Protein AF-A0A5E4J0G8-F1 (afdb_monomer_lite)

pLDDT: mean 78.51, std 17.39, range [36.78, 95.25]

Secondary structure (DSSP, 8-state):
--HHHHHHHHHHHHHHHHHHHHHHHTTHHHH---S-SSTT--TTS-HHHHHHHHHHHHHHHHHHT-SS--HHHHHHHHHHHHHHHHHTT----GGG--

Foldseek 3Di:
DDPVVVVVVVVVVLVVVLVVVCVVCPCVVQVPDDDDPPVPPDPPDDPSLVVLVVVLVVLVVVVVVDPDDDPVSVSSNVSSVVVVCVVVVVPDDVVVPD

Radius of gyration: 15.58 Å; chains: 1; bounding box: 36×47×30 Å

Sequence (98 aa):
MDVSSSINKVVDNIKQFLLEKNQRYGNSALDSCQIFDKILNSNKEDITTKKILIRITDKLKRIENSDELKKNDITDIIRYLILICVKKEWNDFKDLLD

Structure (mmCIF, N/CA/C/O backbone):
data_AF-A0A5E4J0G8-F1
#
_entry.id   AF-A0A5E4J0G8-F1
#
loop_
_atom_site.group_PDB
_atom_site.id
_atom_site.type_symbol
_atom_site.label_atom_id
_atom_site.label_alt_id
_atom_site.label_comp_id
_atom_site.label_asym_id
_atom_site.label_entity_id
_atom_site.label_seq_id
_atom_site.pdbx_PDB_ins_code
_atom_site.Cartn_x
_atom_site.Cartn_y
_atom_site.Cartn_z
_atom_site.occupancy
_atom_site.B_iso_or_equiv
_atom_site.auth_seq_id
_atom_site.auth_comp_id
_atom_site.auth_asym_id
_atom_site.auth_atom_id
_atom_site.pdbx_PDB_model_num
ATOM 1 N N . MET A 1 1 ? -7.039 -24.899 1.989 1.00 64.25 1 MET A N 1
ATOM 2 C CA . MET A 1 1 ? -7.244 -23.682 2.806 1.00 64.25 1 MET A CA 1
ATOM 3 C C . MET A 1 1 ? -8.186 -22.798 2.018 1.00 64.25 1 MET A C 1
ATOM 5 O O . MET A 1 1 ? -8.006 -22.720 0.811 1.00 64.25 1 MET A O 1
ATOM 9 N N . ASP A 1 2 ? -9.208 -22.230 2.653 1.00 90.62 2 ASP A N 1
ATOM 10 C CA . ASP A 1 2 ? -10.168 -21.372 1.953 1.00 90.62 2 ASP A CA 1
ATOM 11 C C . ASP A 1 2 ? -9.506 -20.063 1.470 1.00 90.62 2 ASP A C 1
ATOM 13 O O . ASP A 1 2 ? -8.580 -19.547 2.110 1.00 90.62 2 ASP A O 1
ATOM 17 N N . VAL A 1 3 ? -9.969 -19.534 0.335 1.00 92.25 3 VAL A N 1
ATOM 18 C CA . VAL A 1 3 ? -9.440 -18.299 -0.259 1.00 92.25 3 VAL A CA 1
ATOM 19 C C . VAL A 1 3 ? -9.799 -17.101 0.617 1.00 92.25 3 VAL A C 1
ATOM 21 O O . VAL A 1 3 ? -8.917 -16.307 0.931 1.00 92.25 3 VAL A O 1
ATOM 24 N N . SER A 1 4 ? -11.035 -17.014 1.112 1.00 91.81 4 SER A N 1
ATOM 25 C CA . SER A 1 4 ? -11.483 -15.957 2.036 1.00 91.81 4 SER A CA 1
ATOM 26 C C . SER A 1 4 ? -10.681 -15.973 3.343 1.00 91.81 4 SER A C 1
ATOM 28 O O . SER A 1 4 ? -10.182 -14.938 3.783 1.00 91.81 4 SER A O 1
ATOM 30 N N . SER A 1 5 ? -10.447 -17.157 3.922 1.00 92.75 5 SER A N 1
ATOM 31 C CA . SER A 1 5 ? -9.540 -17.334 5.070 1.00 92.75 5 SER A CA 1
ATOM 32 C C . SER A 1 5 ? -8.113 -16.833 4.786 1.00 92.75 5 SER A C 1
ATOM 34 O O . SER A 1 5 ? -7.485 -16.209 5.647 1.00 92.75 5 SER A O 1
ATOM 36 N N . SER A 1 6 ? -7.613 -17.054 3.568 1.00 94.38 6 SER A N 1
ATOM 37 C CA . SER A 1 6 ? -6.287 -16.596 3.136 1.00 94.38 6 SER A CA 1
ATOM 38 C C . SER A 1 6 ? -6.236 -15.074 2.944 1.00 94.38 6 SER A C 1
ATOM 40 O O . SER A 1 6 ? -5.268 -14.443 3.370 1.00 94.38 6 SER A O 1
ATOM 42 N N . ILE A 1 7 ? -7.288 -14.479 2.370 1.00 93.50 7 ILE A N 1
ATOM 43 C CA . ILE A 1 7 ? -7.448 -13.027 2.203 1.00 93.50 7 ILE A CA 1
ATOM 44 C C . ILE A 1 7 ? -7.478 -12.340 3.569 1.00 93.50 7 ILE A C 1
ATOM 46 O O . ILE A 1 7 ? -6.651 -11.460 3.805 1.00 93.50 7 ILE A O 1
ATOM 50 N N . ASN A 1 8 ? -8.342 -12.785 4.489 1.00 94.56 8 ASN A N 1
ATOM 51 C CA . ASN A 1 8 ? -8.440 -12.230 5.844 1.00 94.56 8 ASN A CA 1
ATOM 52 C C . ASN A 1 8 ? -7.071 -12.234 6.534 1.00 94.56 8 ASN A C 1
ATOM 54 O O . ASN A 1 8 ? -6.591 -11.194 6.982 1.00 94.56 8 ASN A O 1
ATOM 58 N N . LYS A 1 9 ? -6.368 -13.375 6.495 1.00 95.25 9 LYS A N 1
ATOM 59 C CA . LYS A 1 9 ? -5.012 -13.493 7.042 1.00 95.25 9 LYS A CA 1
ATOM 60 C C . LYS A 1 9 ? -4.036 -12.490 6.416 1.00 95.25 9 LYS A C 1
ATOM 62 O O . LY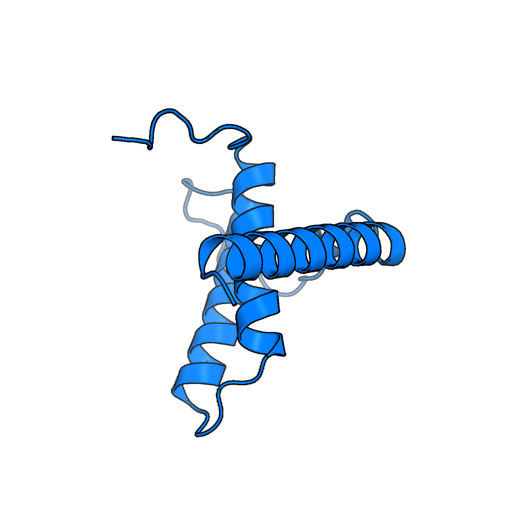S A 1 9 ? -3.220 -11.923 7.139 1.00 95.25 9 LYS A O 1
ATOM 67 N N . VAL A 1 10 ? -4.064 -12.271 5.102 1.00 93.94 10 VAL A N 1
ATOM 68 C CA . VAL A 1 10 ? -3.177 -11.293 4.445 1.00 93.94 10 VAL A CA 1
ATOM 69 C C . VAL A 1 10 ? -3.537 -9.859 4.847 1.00 93.94 10 VAL A C 1
ATOM 71 O O . VAL A 1 10 ? -2.637 -9.096 5.197 1.00 93.94 10 VAL A O 1
ATOM 74 N N . VAL A 1 11 ? -4.825 -9.509 4.860 1.00 93.81 11 VAL A N 1
ATOM 75 C CA . VAL A 1 11 ? -5.317 -8.172 5.231 1.00 93.81 11 VAL A CA 1
ATOM 76 C C . VAL A 1 11 ? -4.985 -7.839 6.689 1.00 93.81 11 VAL A C 1
ATOM 78 O O . VAL A 1 11 ? -4.450 -6.762 6.948 1.00 93.81 11 VAL A O 1
ATOM 81 N N . ASP A 1 12 ? -5.188 -8.767 7.626 1.00 95.19 12 ASP A N 1
ATOM 82 C CA . ASP A 1 12 ? -4.846 -8.572 9.043 1.00 95.19 12 ASP A CA 1
ATOM 83 C C . ASP A 1 12 ? -3.337 -8.377 9.258 1.00 95.19 12 ASP A C 1
ATOM 85 O O . ASP A 1 12 ? -2.917 -7.480 9.994 1.00 95.19 12 ASP A O 1
ATOM 89 N N . ASN A 1 13 ? -2.498 -9.155 8.562 1.00 94.38 13 ASN A N 1
ATOM 90 C CA . ASN A 1 13 ? -1.043 -8.975 8.608 1.00 94.38 13 ASN A CA 1
ATOM 91 C C . ASN A 1 13 ? -0.610 -7.618 8.024 1.00 94.38 13 ASN A C 1
ATOM 93 O O . ASN A 1 13 ? 0.304 -6.985 8.553 1.00 94.38 13 ASN A O 1
ATOM 97 N N . ILE A 1 14 ? -1.263 -7.148 6.955 1.00 91.44 14 ILE A N 1
ATOM 98 C CA . ILE A 1 14 ? -1.013 -5.817 6.382 1.00 91.44 14 ILE A CA 1
ATOM 99 C C . ILE A 1 14 ? -1.451 -4.727 7.366 1.00 91.44 14 ILE A C 1
ATOM 101 O O . ILE A 1 14 ? -0.675 -3.811 7.626 1.00 91.44 14 ILE A O 1
ATOM 105 N N . LYS A 1 15 ? -2.632 -4.847 7.980 1.00 92.19 15 LYS A N 1
ATOM 106 C CA . LYS A 1 15 ? -3.119 -3.933 9.024 1.00 92.19 15 LYS A CA 1
ATOM 107 C C . LYS A 1 15 ? -2.120 -3.817 10.178 1.00 92.19 15 LYS A C 1
ATOM 109 O O . LYS A 1 15 ? -1.736 -2.701 10.524 1.00 92.19 15 LYS A O 1
ATOM 114 N N . GLN A 1 16 ? -1.646 -4.937 10.731 1.00 92.44 16 GLN A N 1
ATOM 115 C CA . GLN A 1 16 ? -0.635 -4.918 11.794 1.00 92.44 16 GLN A CA 1
ATOM 116 C C . GLN A 1 16 ? 0.669 -4.257 11.323 1.00 92.44 16 GLN A C 1
ATOM 118 O O . GLN A 1 16 ? 1.174 -3.356 11.991 1.00 92.44 16 GLN A O 1
ATOM 123 N N . PHE A 1 17 ? 1.189 -4.648 10.155 1.00 88.62 17 PHE A N 1
ATOM 124 C CA . PHE A 1 17 ? 2.400 -4.059 9.577 1.00 88.62 17 PHE A CA 1
ATOM 125 C C . PHE A 1 17 ? 2.291 -2.536 9.418 1.00 88.62 17 PHE A C 1
ATOM 127 O O . PHE A 1 17 ? 3.232 -1.814 9.747 1.00 88.62 17 PHE A O 1
ATOM 134 N N . LEU A 1 18 ? 1.148 -2.032 8.948 1.00 85.62 18 LEU A N 1
ATOM 135 C CA . LEU A 1 18 ? 0.905 -0.599 8.781 1.00 85.62 18 LEU A CA 1
ATOM 136 C C . LEU A 1 18 ? 0.855 0.139 10.119 1.00 85.62 18 LEU A C 1
ATOM 138 O O . LEU A 1 18 ? 1.478 1.193 10.241 1.00 85.62 18 LEU A O 1
ATOM 142 N N . LEU A 1 19 ? 0.182 -0.425 11.125 1.00 87.00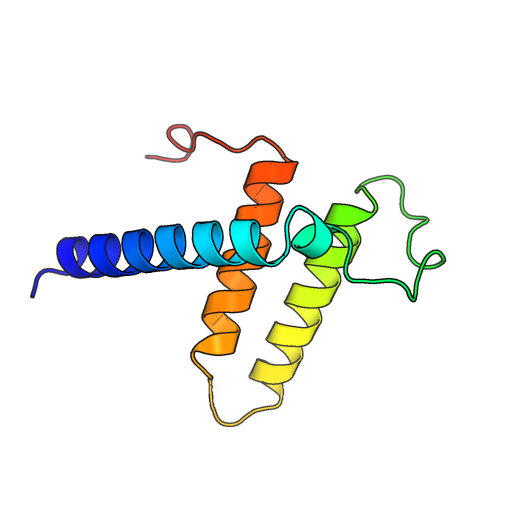 19 LEU A N 1
ATOM 143 C CA . LEU A 1 19 ? 0.128 0.143 12.473 1.00 87.00 19 LEU A CA 1
ATOM 144 C C . LEU A 1 19 ? 1.519 0.189 13.120 1.00 87.00 19 LEU A C 1
ATOM 146 O O . LEU A 1 19 ? 1.921 1.240 13.612 1.00 87.00 19 LEU A O 1
ATOM 150 N N . GLU A 1 20 ? 2.301 -0.892 13.037 1.00 86.31 20 GLU A N 1
ATOM 151 C CA . GLU A 1 20 ? 3.686 -0.915 13.527 1.00 86.31 20 GLU A CA 1
ATOM 152 C C . GLU A 1 20 ? 4.584 0.087 12.790 1.00 86.31 20 GLU A C 1
ATOM 154 O O . GLU A 1 20 ? 5.421 0.749 13.405 1.00 86.31 20 GLU A O 1
ATOM 159 N N . LYS A 1 21 ? 4.434 0.225 11.467 1.00 77.75 21 LYS A N 1
ATOM 160 C CA . LYS A 1 21 ? 5.182 1.218 10.683 1.00 77.75 21 LYS A CA 1
ATOM 161 C C . LYS A 1 21 ? 4.798 2.643 11.085 1.00 77.75 21 LYS A C 1
ATOM 163 O O . LYS A 1 21 ? 5.694 3.463 11.274 1.00 77.75 21 LYS A O 1
ATOM 168 N N . ASN A 1 22 ? 3.511 2.922 11.276 1.00 78.44 22 ASN A N 1
ATOM 169 C CA . ASN A 1 22 ? 3.037 4.223 11.741 1.00 78.44 22 ASN A CA 1
ATOM 170 C C . ASN A 1 22 ? 3.512 4.528 13.172 1.00 78.44 22 ASN A C 1
ATOM 172 O O . ASN A 1 22 ? 3.926 5.643 13.453 1.00 78.44 22 ASN A O 1
ATOM 176 N N . GLN A 1 23 ? 3.550 3.535 14.064 1.00 79.81 23 GLN A N 1
ATOM 177 C CA . GLN A 1 23 ? 4.090 3.698 15.417 1.00 79.81 23 GLN A CA 1
ATOM 178 C C . GLN A 1 23 ? 5.602 3.987 15.412 1.00 79.81 23 GLN A C 1
ATOM 180 O O . GLN A 1 23 ? 6.067 4.835 16.169 1.00 79.81 23 GLN A O 1
ATOM 185 N N . ARG A 1 24 ? 6.379 3.302 14.560 1.00 72.69 24 ARG A N 1
ATOM 186 C CA . ARG A 1 24 ? 7.849 3.442 14.500 1.00 72.69 24 ARG A CA 1
ATOM 187 C C . ARG A 1 24 ? 8.328 4.736 13.840 1.00 72.69 24 ARG A C 1
ATOM 189 O O . ARG A 1 24 ? 9.400 5.215 14.193 1.00 72.69 24 ARG A O 1
ATOM 196 N N . TYR A 1 25 ? 7.585 5.266 12.867 1.00 65.50 25 TYR A N 1
ATOM 197 C CA . TYR A 1 25 ? 7.988 6.456 12.101 1.00 65.50 25 TYR A CA 1
ATOM 198 C C . TYR A 1 25 ? 7.082 7.676 12.330 1.00 65.50 25 TYR A C 1
ATOM 200 O O . TYR A 1 25 ? 7.406 8.766 11.858 1.00 65.50 25 TYR A O 1
ATOM 208 N N . GLY A 1 26 ? 5.964 7.527 13.043 1.00 63.34 26 GLY A N 1
ATOM 209 C CA . GLY A 1 26 ? 4.936 8.560 13.168 1.00 63.34 26 GLY A CA 1
ATOM 210 C C . GLY A 1 26 ? 4.380 8.989 11.806 1.00 63.34 26 GLY A C 1
ATOM 211 O O . GLY A 1 26 ? 4.486 8.274 10.804 1.00 63.34 26 GLY A O 1
ATOM 212 N N . ASN A 1 27 ? 3.895 10.231 11.744 1.00 59.62 27 ASN A N 1
ATOM 213 C CA . ASN A 1 27 ? 3.476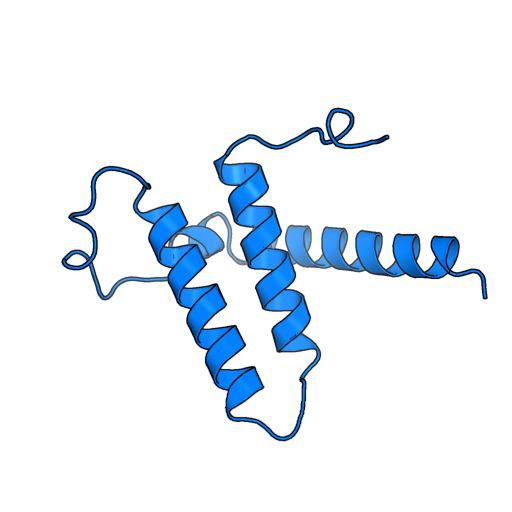 10.861 10.489 1.00 59.62 27 ASN A CA 1
ATOM 214 C C . ASN A 1 27 ? 4.621 11.028 9.466 1.00 59.62 27 ASN A C 1
ATOM 216 O O . ASN A 1 27 ? 4.339 11.281 8.299 1.00 59.62 27 ASN A O 1
ATOM 220 N N . SER A 1 28 ? 5.889 10.768 9.820 1.00 50.47 28 SER A N 1
ATOM 221 C CA . SER A 1 28 ? 7.029 10.848 8.887 1.00 50.47 28 SER A CA 1
ATOM 222 C C . SER A 1 28 ? 6.917 9.897 7.681 1.00 50.47 28 SER A C 1
ATOM 224 O O . SER A 1 28 ? 7.610 10.068 6.673 1.00 50.47 28 SER A O 1
ATOM 226 N N . ALA A 1 29 ? 6.027 8.899 7.737 1.00 51.12 29 ALA A N 1
ATOM 227 C CA . ALA A 1 29 ? 5.648 8.092 6.575 1.00 51.12 29 ALA A CA 1
ATOM 228 C C . ALA A 1 29 ? 4.951 8.911 5.462 1.00 51.12 29 ALA A C 1
ATOM 230 O O . ALA A 1 29 ? 5.031 8.526 4.294 1.00 51.12 29 ALA A O 1
ATOM 231 N N . LEU A 1 30 ? 4.312 10.032 5.817 1.00 51.59 30 LE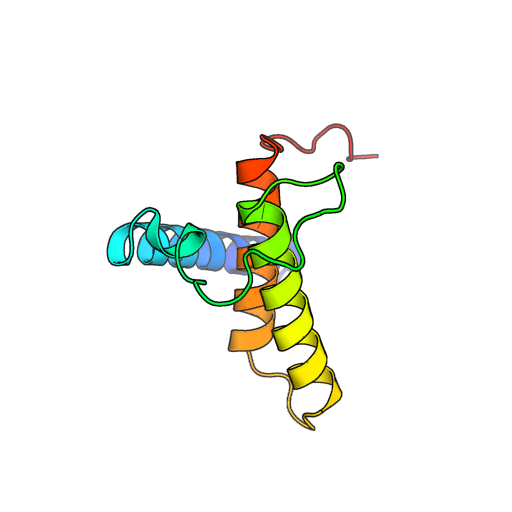U A N 1
ATOM 232 C CA . LEU A 1 30 ? 3.739 11.044 4.922 1.00 51.59 30 LEU A CA 1
ATOM 233 C C . LEU A 1 30 ? 4.759 12.147 4.574 1.00 51.59 30 LEU A C 1
ATOM 235 O O . LEU A 1 30 ? 4.743 12.658 3.453 1.00 51.59 30 LEU A O 1
ATOM 239 N N . ASP A 1 31 ? 5.674 12.482 5.493 1.00 46.91 31 ASP A N 1
ATOM 240 C CA . ASP A 1 31 ? 6.620 13.601 5.321 1.00 46.91 31 ASP A CA 1
ATOM 241 C C . ASP A 1 31 ? 7.919 13.243 4.573 1.00 46.91 31 ASP A C 1
ATOM 243 O O . ASP A 1 31 ? 8.622 14.128 4.076 1.00 46.91 31 ASP A O 1
ATOM 247 N N . SER A 1 32 ? 8.251 11.954 4.439 1.00 43.00 32 SER A N 1
ATOM 248 C CA . SER A 1 32 ? 9.511 11.475 3.841 1.00 43.00 32 SER A CA 1
ATOM 249 C C . SER A 1 32 ? 9.576 11.576 2.306 1.00 43.00 32 SER A C 1
ATOM 251 O O . SER A 1 32 ? 9.760 10.592 1.590 1.00 43.00 32 SER A O 1
ATOM 253 N N . CYS A 1 33 ? 9.508 12.800 1.781 1.00 40.78 33 CYS A N 1
ATOM 254 C CA . CYS A 1 33 ? 10.156 13.176 0.521 1.00 40.78 33 CYS A CA 1
ATOM 255 C C . CYS A 1 33 ? 10.322 14.703 0.439 1.00 40.78 33 CYS A C 1
ATOM 257 O O . CYS A 1 33 ? 9.422 15.419 -0.003 1.00 40.78 33 CYS A O 1
ATOM 259 N N . GLN A 1 34 ? 11.487 15.204 0.846 1.00 42.72 34 GLN A N 1
ATOM 260 C CA . GLN A 1 34 ? 12.045 16.433 0.275 1.00 42.72 34 GLN A CA 1
ATOM 261 C C . GLN A 1 34 ? 12.697 16.055 -1.064 1.00 42.72 34 GLN A C 1
ATOM 263 O O . GLN A 1 34 ? 13.325 15.001 -1.113 1.00 42.72 34 GLN A O 1
ATOM 268 N N . ILE A 1 35 ? 12.496 16.862 -2.119 1.00 37.16 35 ILE A N 1
ATOM 269 C CA . ILE A 1 35 ? 13.374 17.060 -3.306 1.00 37.16 35 ILE A CA 1
ATOM 270 C C . ILE A 1 35 ? 12.637 17.834 -4.427 1.00 37.16 35 ILE A C 1
ATOM 272 O O . ILE A 1 35 ? 13.287 18.579 -5.155 1.00 37.16 35 ILE A O 1
ATOM 276 N N . PHE A 1 36 ? 11.301 17.752 -4.554 1.00 36.78 36 PHE A N 1
ATOM 277 C CA . PHE A 1 36 ? 10.569 18.430 -5.645 1.00 36.78 36 PHE A CA 1
ATOM 278 C C . PHE A 1 36 ? 9.351 19.256 -5.210 1.00 36.78 36 PHE A C 1
ATOM 280 O O . PHE A 1 36 ? 8.216 18.826 -5.394 1.00 36.78 36 PHE A O 1
ATOM 287 N N . ASP A 1 37 ? 9.584 20.503 -4.791 1.00 42.44 37 ASP A N 1
ATOM 288 C CA . ASP A 1 37 ? 8.514 21.511 -4.662 1.00 42.44 37 ASP A CA 1
ATOM 289 C C . ASP A 1 37 ? 8.091 22.132 -6.015 1.00 42.44 37 ASP A C 1
ATOM 291 O O . ASP A 1 37 ? 7.075 22.815 -6.106 1.00 42.44 37 ASP A O 1
ATOM 295 N N . LYS A 1 38 ? 8.830 21.874 -7.109 1.00 38.66 38 LYS A N 1
ATOM 296 C CA . LYS A 1 38 ? 8.581 22.487 -8.435 1.00 38.66 38 LYS A CA 1
ATOM 297 C C . LYS A 1 38 ? 7.673 21.697 -9.388 1.00 38.66 38 LYS A C 1
ATOM 299 O O . LYS A 1 38 ? 7.151 22.287 -10.328 1.00 38.66 38 LYS A O 1
ATOM 304 N N . ILE A 1 39 ? 7.439 20.403 -9.156 1.00 39.97 39 ILE A N 1
ATOM 305 C CA . ILE A 1 39 ? 6.535 19.572 -9.991 1.00 39.97 39 ILE A CA 1
ATOM 306 C C . ILE A 1 39 ? 5.054 19.765 -9.572 1.00 39.97 39 ILE A C 1
ATOM 308 O O . ILE A 1 39 ? 4.122 19.265 -10.196 1.00 39.97 39 ILE A O 1
ATOM 312 N N . LEU A 1 40 ? 4.806 20.549 -8.520 1.00 41.97 40 LEU A N 1
ATOM 313 C CA . LEU A 1 40 ? 3.509 20.668 -7.857 1.00 41.97 40 LEU A CA 1
ATOM 314 C C . LEU A 1 40 ? 2.437 21.510 -8.535 1.00 41.97 40 LEU A C 1
ATOM 316 O O . LEU A 1 40 ? 1.284 21.414 -8.115 1.00 41.97 40 LEU A O 1
ATOM 320 N N . ASN A 1 41 ? 2.769 22.295 -9.554 1.00 40.78 41 ASN A N 1
ATOM 321 C CA . ASN A 1 41 ? 1.929 23.402 -10.031 1.00 40.78 41 ASN A CA 1
ATOM 322 C C . ASN A 1 41 ? 0.715 22.984 -10.895 1.00 40.78 41 ASN A C 1
ATOM 324 O O . ASN A 1 41 ? 0.247 23.749 -11.731 1.00 40.78 41 ASN A O 1
ATOM 328 N N . SER A 1 42 ? 0.185 21.773 -10.690 1.00 47.75 42 SER A N 1
ATOM 329 C CA . SER A 1 42 ? -1.114 21.329 -11.212 1.00 47.75 42 SER A CA 1
ATOM 330 C C . SER A 1 42 ? -2.150 21.306 -10.082 1.00 47.75 42 SER A C 1
ATOM 332 O O . SER A 1 42 ? -2.054 20.499 -9.151 1.00 47.75 42 SER A O 1
ATOM 334 N N . ASN A 1 43 ? -3.137 22.201 -10.153 1.00 51.00 43 ASN A N 1
ATOM 335 C CA . ASN A 1 43 ? -4.032 22.592 -9.050 1.00 51.00 43 ASN A CA 1
ATOM 336 C C . ASN A 1 43 ? -5.162 21.588 -8.717 1.00 51.00 43 ASN A C 1
ATOM 338 O O . ASN A 1 43 ? -6.252 22.005 -8.340 1.00 51.00 43 ASN A O 1
ATOM 342 N N . LYS A 1 44 ? -4.943 20.276 -8.884 1.00 61.62 44 LYS A N 1
ATOM 343 C CA . LYS A 1 44 ? -5.972 19.239 -8.641 1.00 61.62 44 LYS A CA 1
ATOM 344 C C . LYS A 1 44 ? -5.699 18.298 -7.466 1.00 61.62 44 LYS A C 1
ATOM 346 O O . LYS A 1 44 ? -6.632 17.675 -6.983 1.00 61.62 44 LYS A O 1
ATOM 351 N N . GLU A 1 45 ? -4.453 18.189 -7.010 1.00 63.53 45 GLU A N 1
ATOM 352 C CA . GLU A 1 45 ? -4.059 17.250 -5.949 1.00 63.53 45 GLU A CA 1
ATOM 353 C C . GLU A 1 45 ? -3.060 17.878 -4.975 1.00 63.53 45 GLU A C 1
ATOM 355 O O . GLU A 1 45 ? -2.224 18.696 -5.375 1.00 63.53 45 GLU A O 1
ATOM 360 N N . ASP A 1 46 ? -3.128 17.493 -3.701 1.00 72.81 46 ASP A N 1
ATOM 361 C CA . ASP A 1 46 ? -2.272 18.054 -2.656 1.00 72.81 46 ASP A CA 1
ATOM 362 C C . ASP A 1 46 ? -0.830 17.504 -2.690 1.00 72.81 46 ASP A C 1
ATOM 364 O O . ASP A 1 46 ? -0.516 16.500 -3.337 1.00 72.81 46 ASP A O 1
ATOM 368 N N . ILE A 1 47 ? 0.066 18.192 -1.977 1.00 71.19 47 ILE A N 1
ATOM 369 C CA . ILE A 1 47 ? 1.497 17.871 -1.866 1.00 71.19 47 ILE A CA 1
ATOM 370 C C . ILE A 1 47 ? 1.771 16.447 -1.386 1.00 71.19 47 ILE A C 1
ATOM 372 O O . ILE A 1 47 ? 2.657 15.782 -1.927 1.00 71.19 47 ILE A O 1
ATOM 376 N N . THR A 1 48 ? 1.016 15.958 -0.407 1.00 68.81 48 THR A N 1
ATOM 377 C CA . THR A 1 48 ? 1.204 14.623 0.158 1.00 68.81 48 THR A CA 1
ATOM 378 C C . THR A 1 48 ? 0.724 13.567 -0.833 1.00 68.81 48 THR A C 1
ATOM 380 O O . THR A 1 48 ? 1.468 12.630 -1.123 1.00 68.81 48 THR A O 1
ATOM 383 N N . THR A 1 49 ? -0.451 13.757 -1.444 1.00 74.88 49 THR A N 1
ATOM 384 C CA . THR A 1 49 ? -0.977 12.836 -2.468 1.00 74.88 49 THR A CA 1
ATOM 385 C C . THR A 1 49 ? -0.033 12.726 -3.674 1.00 74.88 49 THR A C 1
ATOM 387 O O . THR A 1 49 ? 0.313 11.617 -4.086 1.00 74.88 49 THR A O 1
ATOM 390 N N . LYS A 1 50 ? 0.504 13.847 -4.179 1.00 77.06 50 LYS A N 1
ATOM 391 C CA . LYS A 1 50 ? 1.520 13.848 -5.255 1.00 77.06 50 LYS A CA 1
ATOM 392 C C . LYS A 1 50 ? 2.782 13.061 -4.884 1.00 77.06 50 LYS A C 1
ATOM 394 O O . LYS A 1 50 ? 3.253 12.260 -5.689 1.00 77.06 50 LYS A O 1
ATOM 399 N N . LYS A 1 51 ? 3.315 13.241 -3.667 1.00 75.50 51 LYS A N 1
ATOM 400 C CA . LYS A 1 51 ? 4.481 12.476 -3.181 1.00 75.50 51 LYS A CA 1
ATOM 401 C C . LYS A 1 51 ? 4.198 10.974 -3.131 1.00 75.50 51 LYS A C 1
ATOM 403 O O . LYS A 1 51 ? 5.058 10.187 -3.521 1.00 75.50 51 LYS A O 1
ATOM 408 N N . ILE A 1 52 ? 3.002 10.572 -2.698 1.00 79.31 52 ILE A N 1
ATOM 409 C CA . ILE A 1 52 ? 2.605 9.160 -2.648 1.00 79.31 52 ILE A CA 1
ATOM 410 C C . ILE A 1 52 ? 2.541 8.552 -4.061 1.00 79.31 52 ILE A C 1
ATOM 412 O O . ILE A 1 52 ? 3.117 7.487 -4.289 1.00 79.31 52 ILE A O 1
ATOM 416 N N . LEU A 1 53 ? 1.930 9.244 -5.030 1.00 80.19 53 LEU A N 1
ATOM 417 C CA . LEU A 1 53 ? 1.840 8.777 -6.423 1.00 80.19 53 LEU A CA 1
ATOM 418 C C . LEU A 1 53 ? 3.218 8.611 -7.092 1.00 80.19 53 LEU A C 1
ATOM 420 O O . LEU A 1 53 ? 3.428 7.649 -7.836 1.00 80.19 53 LEU A O 1
ATOM 424 N N . ILE A 1 54 ? 4.182 9.489 -6.787 1.00 82.31 54 ILE A N 1
ATOM 425 C CA . ILE A 1 54 ? 5.575 9.342 -7.249 1.00 82.31 54 ILE A CA 1
ATOM 426 C C . ILE A 1 54 ? 6.182 8.048 -6.694 1.00 82.31 54 ILE A C 1
ATOM 428 O O . ILE A 1 54 ? 6.704 7.242 -7.458 1.00 82.31 54 ILE A O 1
ATOM 432 N N . ARG A 1 55 ? 6.036 7.782 -5.388 1.00 83.69 55 ARG A N 1
ATOM 433 C CA . ARG A 1 55 ? 6.571 6.558 -4.767 1.00 83.69 55 ARG A CA 1
ATOM 434 C C . ARG A 1 55 ? 5.922 5.277 -5.302 1.00 83.69 55 ARG A C 1
ATOM 436 O O . ARG A 1 55 ? 6.615 4.269 -5.420 1.00 83.69 55 ARG A O 1
ATOM 443 N N . ILE A 1 56 ? 4.630 5.305 -5.643 1.00 83.81 56 ILE A N 1
ATOM 444 C CA . ILE A 1 56 ? 3.964 4.199 -6.356 1.00 83.81 56 ILE A CA 1
ATOM 445 C C . ILE A 1 56 ? 4.608 4.011 -7.736 1.00 83.81 56 ILE A C 1
ATOM 447 O O . ILE A 1 56 ? 4.995 2.897 -8.080 1.00 83.81 56 ILE A O 1
ATOM 451 N N . THR A 1 57 ? 4.793 5.096 -8.493 1.00 82.56 57 THR A N 1
ATOM 452 C CA . THR A 1 57 ? 5.434 5.066 -9.819 1.00 82.56 57 THR A CA 1
ATOM 453 C C . THR A 1 57 ? 6.855 4.493 -9.759 1.00 82.56 57 THR A C 1
ATOM 455 O O . THR A 1 57 ? 7.205 3.655 -10.585 1.00 82.56 57 THR A O 1
ATOM 458 N N . ASP A 1 58 ? 7.661 4.872 -8.763 1.00 86.56 58 ASP A N 1
ATOM 459 C CA . ASP A 1 58 ? 9.021 4.345 -8.580 1.00 86.56 58 ASP A CA 1
ATOM 460 C C . ASP A 1 58 ? 9.028 2.834 -8.288 1.00 86.56 58 ASP A C 1
ATOM 462 O O . ASP A 1 58 ? 9.922 2.109 -8.732 1.00 86.56 58 ASP A O 1
ATOM 466 N N . LYS A 1 59 ? 8.025 2.338 -7.549 1.00 86.69 59 LYS A N 1
ATOM 467 C CA . LYS A 1 59 ? 7.851 0.901 -7.279 1.00 86.69 59 LYS A CA 1
ATOM 468 C C . LYS A 1 59 ? 7.431 0.154 -8.540 1.00 86.69 59 LYS A C 1
ATOM 470 O O . LYS A 1 59 ? 8.060 -0.844 -8.872 1.00 86.69 59 LYS A O 1
ATOM 475 N N . LEU A 1 60 ? 6.447 0.672 -9.277 1.00 88.00 60 LEU A N 1
ATOM 476 C CA . LEU A 1 60 ? 5.999 0.100 -10.550 1.00 88.00 60 LEU A CA 1
ATOM 477 C C . LEU A 1 60 ? 7.136 0.033 -11.577 1.00 88.00 60 LEU A C 1
ATOM 479 O O . LEU A 1 60 ? 7.373 -1.034 -12.132 1.00 88.00 60 LEU A O 1
ATOM 483 N N . LYS A 1 61 ? 7.917 1.108 -11.740 1.00 87.06 61 LYS A N 1
ATOM 484 C CA . LYS A 1 61 ? 9.116 1.111 -12.596 1.00 87.06 61 LYS A CA 1
ATOM 485 C C . LYS A 1 61 ? 10.157 0.083 -12.158 1.00 87.06 61 LYS A C 1
ATOM 487 O O . LYS A 1 61 ? 10.787 -0.533 -13.011 1.00 87.06 61 LYS A O 1
ATOM 492 N N . ARG A 1 62 ? 10.362 -0.141 -10.851 1.00 89.00 62 ARG A N 1
ATOM 493 C CA . ARG A 1 62 ? 11.285 -1.204 -10.415 1.00 89.00 62 ARG A CA 1
ATOM 494 C C . ARG A 1 62 ? 10.739 -2.598 -10.718 1.00 89.00 62 ARG A C 1
ATOM 496 O O . ARG A 1 62 ? 11.539 -3.455 -11.058 1.00 89.00 62 ARG A O 1
ATOM 503 N N . ILE A 1 63 ? 9.430 -2.827 -10.614 1.00 90.94 63 ILE A N 1
ATOM 504 C CA . ILE A 1 63 ? 8.812 -4.101 -11.019 1.00 90.94 63 ILE A CA 1
ATOM 505 C C . ILE A 1 63 ? 8.973 -4.309 -12.533 1.00 90.94 63 ILE A C 1
ATOM 507 O O . ILE A 1 63 ? 9.403 -5.372 -12.952 1.00 90.94 63 ILE A O 1
ATOM 511 N N . GLU A 1 64 ? 8.691 -3.284 -13.340 1.00 91.75 64 GLU A N 1
ATOM 512 C CA . GLU A 1 64 ? 8.840 -3.295 -14.805 1.00 91.75 64 GLU A CA 1
ATOM 513 C C . GLU A 1 64 ? 10.277 -3.613 -15.259 1.00 91.75 64 GLU A C 1
ATOM 515 O O . GLU A 1 64 ? 10.471 -4.303 -16.254 1.00 91.75 64 GLU A O 1
ATOM 520 N N . ASN A 1 65 ? 11.282 -3.145 -14.513 1.00 91.88 65 ASN A N 1
ATOM 521 C CA . ASN A 1 65 ? 12.705 -3.330 -14.817 1.00 91.88 65 ASN A CA 1
ATOM 522 C C . ASN A 1 65 ? 13.371 -4.431 -13.953 1.00 91.88 65 ASN A C 1
ATOM 524 O O . ASN A 1 65 ? 14.576 -4.366 -13.702 1.00 91.88 65 ASN A O 1
ATOM 528 N N . SER A 1 66 ? 12.607 -5.405 -13.442 1.00 91.88 66 SER A N 1
ATOM 529 C CA . SER A 1 66 ? 13.103 -6.487 -12.574 1.00 91.88 66 SER A CA 1
ATOM 530 C C . SER A 1 66 ? 12.487 -7.829 -12.957 1.00 91.88 66 SER A C 1
ATOM 532 O O . SER A 1 66 ? 11.270 -7.982 -12.921 1.00 91.88 66 SER A O 1
ATOM 534 N N . ASP A 1 67 ? 13.326 -8.840 -13.193 1.00 92.25 67 ASP A N 1
ATOM 535 C CA . ASP A 1 67 ? 12.882 -10.222 -13.448 1.00 92.25 67 ASP A CA 1
ATOM 536 C C . ASP A 1 67 ? 12.217 -10.886 -12.219 1.00 92.25 67 ASP A C 1
ATOM 538 O O . ASP A 1 67 ? 11.636 -11.967 -12.312 1.00 92.25 67 ASP A O 1
ATOM 542 N N . GLU A 1 68 ? 12.298 -10.250 -11.043 1.00 94.00 68 GLU A N 1
ATOM 543 C CA . GLU A 1 68 ? 11.732 -10.733 -9.782 1.00 94.00 68 GLU A CA 1
ATOM 544 C C . GLU A 1 68 ? 10.743 -9.722 -9.172 1.00 94.00 68 GLU A C 1
ATOM 546 O O . GLU A 1 68 ? 11.112 -8.590 -8.830 1.00 94.00 68 GLU A O 1
ATOM 551 N N . LEU A 1 69 ? 9.501 -10.161 -8.932 1.00 93.00 69 LEU A N 1
ATOM 552 C CA . LEU A 1 69 ? 8.519 -9.429 -8.130 1.00 93.00 69 LEU A CA 1
ATOM 553 C C . LEU A 1 69 ? 8.749 -9.678 -6.632 1.00 93.00 69 LEU A C 1
ATOM 555 O O . LEU A 1 69 ? 8.375 -10.713 -6.080 1.00 93.00 69 LEU A O 1
ATOM 559 N N . LYS A 1 70 ? 9.323 -8.694 -5.940 1.00 92.50 70 LYS A N 1
ATOM 560 C CA . LYS A 1 70 ? 9.653 -8.815 -4.512 1.00 92.50 70 LYS A CA 1
ATOM 561 C C . LYS A 1 70 ? 8.431 -8.547 -3.638 1.00 92.50 70 LYS A C 1
ATOM 563 O O . LYS A 1 70 ? 7.700 -7.584 -3.853 1.00 92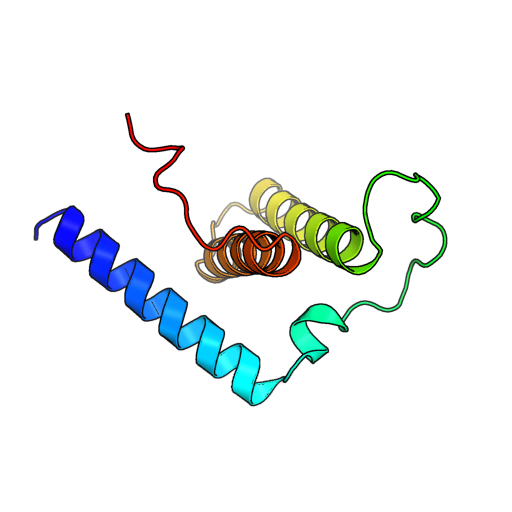.50 70 LYS A O 1
ATOM 568 N N . LYS A 1 71 ? 8.268 -9.312 -2.550 1.00 90.50 71 LYS A N 1
ATOM 569 C CA . LYS A 1 71 ? 7.191 -9.103 -1.554 1.00 90.50 71 LYS A CA 1
ATOM 570 C C . LYS A 1 71 ? 7.096 -7.644 -1.079 1.00 90.50 71 LYS A C 1
ATOM 572 O O . LYS A 1 71 ? 5.995 -7.128 -0.907 1.00 90.50 71 LYS A O 1
ATOM 577 N N . ASN A 1 72 ? 8.244 -6.979 -0.905 1.00 87.25 72 ASN A N 1
ATOM 578 C CA . ASN A 1 72 ? 8.298 -5.587 -0.463 1.00 87.25 72 ASN A CA 1
ATOM 579 C C . ASN A 1 72 ? 7.666 -4.605 -1.472 1.00 87.25 72 ASN A C 1
ATOM 581 O O . ASN A 1 72 ? 7.162 -3.564 -1.061 1.00 87.25 72 ASN A O 1
ATOM 585 N N . ASP A 1 73 ? 7.695 -4.898 -2.774 1.00 88.56 73 ASP A N 1
ATOM 586 C CA . ASP A 1 73 ? 7.076 -4.047 -3.794 1.00 88.56 73 ASP A CA 1
ATOM 587 C C . ASP A 1 73 ? 5.558 -3.999 -3.634 1.00 88.56 73 ASP A C 1
ATOM 589 O O . ASP A 1 73 ? 4.987 -2.920 -3.471 1.00 88.56 73 ASP A O 1
ATOM 593 N N . ILE A 1 74 ? 4.928 -5.172 -3.548 1.00 90.62 74 ILE A N 1
ATOM 594 C CA . ILE A 1 74 ? 3.485 -5.300 -3.323 1.00 90.62 74 ILE A CA 1
ATOM 595 C C . ILE A 1 74 ? 3.072 -4.658 -1.992 1.00 90.62 74 ILE A C 1
ATOM 597 O O . ILE A 1 74 ? 2.118 -3.882 -1.958 1.00 90.62 74 ILE A O 1
ATOM 601 N N . THR A 1 75 ? 3.806 -4.899 -0.897 1.00 88.38 75 THR A N 1
ATOM 602 C CA . THR A 1 75 ? 3.460 -4.294 0.403 1.00 88.38 75 THR A CA 1
ATOM 603 C C . THR A 1 75 ? 3.637 -2.777 0.437 1.00 88.38 75 THR A C 1
ATOM 605 O O . THR A 1 75 ? 2.876 -2.105 1.129 1.00 88.38 75 THR A O 1
ATOM 608 N N . ASP A 1 76 ? 4.609 -2.214 -0.292 1.00 85.19 76 ASP A N 1
ATOM 609 C CA . ASP A 1 76 ? 4.750 -0.756 -0.391 1.00 85.19 76 ASP A CA 1
ATOM 610 C C . ASP A 1 76 ? 3.634 -0.137 -1.236 1.00 85.19 76 ASP A C 1
ATOM 612 O O . ASP A 1 76 ? 3.075 0.877 -0.826 1.00 85.19 76 ASP A O 1
ATOM 616 N N . ILE A 1 77 ? 3.263 -0.746 -2.368 1.00 88.12 77 ILE A N 1
ATOM 617 C CA . ILE A 1 77 ? 2.148 -0.263 -3.198 1.00 88.12 77 ILE A CA 1
ATOM 618 C C . ILE A 1 77 ? 0.839 -0.292 -2.397 1.00 88.12 77 ILE A C 1
ATOM 620 O O . ILE A 1 77 ? 0.171 0.736 -2.306 1.00 88.12 77 ILE A O 1
ATOM 624 N N . ILE A 1 78 ? 0.515 -1.408 -1.732 1.00 90.62 78 ILE A N 1
ATOM 625 C CA . ILE A 1 78 ? -0.685 -1.512 -0.883 1.00 90.62 78 ILE A CA 1
ATOM 626 C C . ILE A 1 78 ? -0.662 -0.461 0.237 1.00 90.62 78 ILE A C 1
ATOM 628 O O . ILE A 1 78 ? -1.662 0.221 0.460 1.00 90.62 78 ILE A O 1
ATOM 632 N N . ARG A 1 79 ? 0.486 -0.264 0.904 1.00 85.19 79 ARG A N 1
ATOM 633 C CA . ARG A 1 79 ? 0.650 0.792 1.917 1.00 85.19 79 ARG A CA 1
ATOM 634 C C . ARG A 1 79 ? 0.336 2.174 1.354 1.00 85.19 79 ARG A C 1
ATOM 636 O O . ARG A 1 79 ? -0.382 2.935 1.993 1.00 85.19 79 ARG A O 1
ATOM 643 N N . TYR A 1 80 ? 0.881 2.512 0.192 1.00 84.94 80 TYR A N 1
ATOM 644 C CA . TYR A 1 80 ? 0.673 3.818 -0.422 1.00 84.94 80 TYR A CA 1
ATOM 645 C C . TYR A 1 80 ? -0.782 4.036 -0.865 1.00 84.94 80 TYR A C 1
ATOM 647 O O . TYR A 1 80 ? -1.311 5.123 -0.647 1.00 84.94 80 TYR A O 1
ATOM 655 N N . LEU A 1 81 ? -1.459 3.009 -1.387 1.00 88.12 81 LEU A N 1
ATOM 656 C CA . LEU A 1 81 ? -2.887 3.075 -1.723 1.00 88.12 81 LEU A CA 1
ATOM 657 C C . LEU A 1 81 ? -3.769 3.269 -0.477 1.00 88.12 81 LEU A C 1
ATOM 659 O O . LEU A 1 81 ? -4.656 4.121 -0.482 1.00 88.12 81 LEU A O 1
ATOM 663 N N . ILE A 1 82 ? -3.487 2.563 0.623 1.00 88.38 82 ILE A N 1
ATOM 664 C CA . ILE A 1 82 ? -4.213 2.742 1.893 1.00 88.38 82 ILE A CA 1
ATOM 665 C C . ILE A 1 82 ? -3.977 4.146 2.475 1.00 88.38 82 ILE A C 1
ATOM 667 O O . ILE A 1 82 ? -4.917 4.773 2.959 1.00 88.38 82 ILE A O 1
ATOM 671 N N . LEU A 1 83 ? -2.756 4.687 2.377 1.00 82.75 83 LEU A N 1
ATOM 672 C CA . LEU A 1 83 ? -2.473 6.067 2.798 1.00 82.75 83 LEU A CA 1
ATOM 673 C C . LEU A 1 83 ? -3.231 7.110 1.958 1.00 82.75 83 LEU A C 1
ATOM 675 O O . LEU A 1 83 ? -3.636 8.128 2.515 1.00 82.75 83 LEU A O 1
ATOM 679 N N . ILE A 1 84 ? -3.469 6.862 0.662 1.00 83.50 84 ILE A N 1
ATOM 680 C CA . ILE A 1 84 ? -4.356 7.706 -0.161 1.00 83.50 84 ILE A CA 1
ATOM 681 C C . ILE A 1 84 ? -5.793 7.636 0.364 1.00 83.50 84 ILE A C 1
ATOM 683 O O . ILE A 1 84 ? -6.402 8.685 0.548 1.00 83.50 84 ILE A O 1
ATOM 687 N N . CYS A 1 85 ? -6.310 6.439 0.662 1.00 86.44 85 CYS A N 1
ATOM 688 C CA . CYS A 1 85 ? -7.670 6.273 1.188 1.00 86.44 85 CYS A CA 1
ATOM 689 C C . CYS A 1 85 ? -7.862 7.063 2.491 1.00 86.44 85 CYS A C 1
ATOM 691 O O . CYS A 1 85 ? -8.760 7.894 2.575 1.00 86.44 85 CYS A O 1
ATOM 693 N N . VAL A 1 86 ? -6.944 6.910 3.454 1.00 83.94 86 VAL A N 1
ATOM 694 C CA . VAL A 1 86 ? -6.957 7.667 4.721 1.00 83.94 86 VAL A CA 1
ATOM 695 C C . VAL A 1 86 ? -6.864 9.180 4.479 1.00 83.94 86 VAL A C 1
ATOM 697 O O . VAL A 1 86 ? -7.600 9.947 5.090 1.00 83.94 86 VAL A O 1
ATOM 700 N N . LYS A 1 87 ? -5.995 9.631 3.562 1.00 79.31 87 LYS A N 1
ATOM 701 C CA . LYS A 1 87 ? -5.827 11.056 3.216 1.00 79.31 87 LYS A CA 1
ATOM 702 C C . LYS A 1 87 ? -7.064 11.668 2.540 1.00 79.31 87 LYS A C 1
ATOM 704 O O . LYS A 1 87 ? -7.256 12.879 2.637 1.00 79.31 87 LYS A O 1
ATOM 709 N N . LYS A 1 88 ? -7.864 10.852 1.851 1.00 81.75 88 LYS A N 1
ATOM 710 C CA . LYS A 1 88 ? -9.115 11.224 1.170 1.00 81.75 88 LYS A CA 1
ATOM 711 C C . LYS A 1 88 ? -10.369 10.929 2.009 1.00 81.75 88 LYS A C 1
ATOM 713 O O . LYS A 1 88 ? -11.471 11.124 1.512 1.00 81.75 88 LYS A O 1
ATOM 718 N N . GLU A 1 89 ? -10.196 10.460 3.247 1.00 85.69 89 GLU A N 1
ATOM 719 C CA . GLU A 1 89 ? -11.266 10.048 4.172 1.00 85.69 89 GLU A CA 1
ATOM 720 C C . GLU A 1 89 ? -12.162 8.907 3.636 1.00 85.69 89 GLU A C 1
ATOM 722 O O . GLU A 1 89 ? -13.292 8.710 4.087 1.00 85.69 89 GLU A O 1
ATOM 727 N N . TRP A 1 90 ? -11.633 8.101 2.707 1.00 90.31 90 TRP A N 1
ATOM 728 C CA . TRP A 1 90 ? -12.266 6.892 2.166 1.00 90.31 90 TRP A CA 1
ATOM 729 C C . TRP A 1 90 ? -12.163 5.750 3.183 1.00 90.31 90 TRP A C 1
ATOM 731 O O . TRP A 1 90 ? -11.294 4.879 3.106 1.00 90.31 90 TRP A O 1
ATOM 741 N N . ASN A 1 91 ? -13.032 5.829 4.190 1.00 90.94 91 ASN A N 1
ATOM 742 C CA . ASN A 1 91 ? -13.038 4.967 5.374 1.00 90.94 91 ASN A CA 1
ATOM 743 C C . ASN A 1 91 ? -14.136 3.885 5.332 1.00 90.94 91 ASN A C 1
ATOM 745 O O . ASN A 1 91 ? -14.147 2.987 6.174 1.00 90.94 91 ASN A O 1
ATOM 749 N N . ASP A 1 92 ? -15.054 3.976 4.370 1.00 92.06 92 ASP A N 1
ATOM 750 C CA . ASP A 1 92 ? -16.089 2.992 4.054 1.00 92.06 92 ASP A CA 1
ATOM 751 C C . ASP A 1 92 ? -16.083 2.762 2.533 1.00 92.06 92 ASP A C 1
ATOM 753 O O . ASP A 1 92 ? -15.684 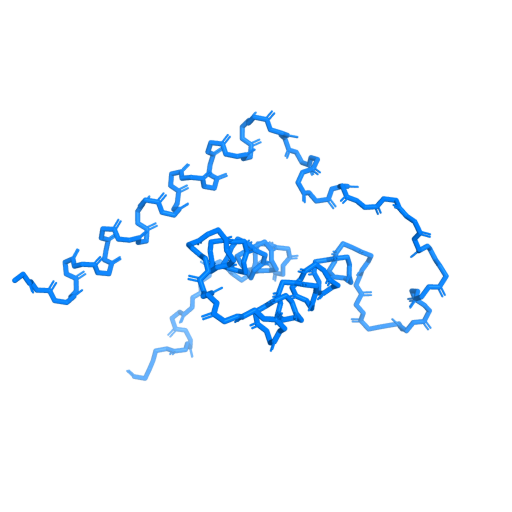3.652 1.783 1.00 92.06 92 ASP A O 1
ATOM 757 N N . PHE A 1 93 ? -16.475 1.562 2.105 1.00 93.00 93 PHE A N 1
ATOM 758 C CA . PHE A 1 93 ? -16.475 1.120 0.703 1.00 93.00 93 PHE A CA 1
ATOM 759 C C . PHE A 1 93 ? -17.746 0.328 0.339 1.00 93.00 93 PHE A C 1
ATOM 761 O O . PHE A 1 93 ? -17.780 -0.362 -0.678 1.00 93.00 93 PHE A O 1
ATOM 768 N N . LYS A 1 94 ? -18.791 0.359 1.184 1.00 94.12 94 LYS A N 1
ATOM 769 C CA . LYS A 1 94 ? -20.068 -0.347 0.932 1.00 94.12 94 LYS A CA 1
ATOM 770 C C . LYS A 1 94 ? -20.786 0.125 -0.329 1.00 94.12 94 LYS A C 1
ATOM 772 O O . LYS A 1 94 ? -21.553 -0.635 -0.898 1.00 94.12 94 LYS A O 1
ATOM 777 N N . ASP A 1 95 ? -20.551 1.365 -0.741 1.00 93.75 95 ASP A N 1
ATOM 778 C CA . ASP A 1 95 ? -21.037 1.963 -1.985 1.00 93.75 95 ASP A CA 1
ATOM 779 C C . ASP A 1 95 ? -20.423 1.333 -3.248 1.00 93.75 95 ASP A C 1
ATOM 781 O O . ASP A 1 95 ? -20.937 1.548 -4.342 1.00 93.75 95 ASP A O 1
ATOM 785 N N . LEU A 1 96 ? -19.356 0.540 -3.093 1.00 93.06 96 LEU A N 1
ATOM 786 C CA . LEU A 1 96 ? -18.687 -0.218 -4.155 1.00 93.06 96 LEU A CA 1
ATOM 787 C C . LEU A 1 96 ? -18.983 -1.731 -4.093 1.00 93.06 96 LEU A C 1
ATOM 789 O O . LEU A 1 96 ? -18.282 -2.514 -4.735 1.00 93.06 96 LEU A O 1
ATOM 793 N N . LEU A 1 97 ? -19.963 -2.154 -3.287 1.00 89.56 97 LEU A N 1
ATOM 794 C CA . LEU A 1 97 ? -20.440 -3.537 -3.234 1.00 89.56 97 LEU A CA 1
ATOM 795 C C . LEU A 1 97 ? -21.720 -3.661 -4.075 1.00 89.56 97 LEU A C 1
ATOM 797 O O . LEU A 1 97 ? -22.735 -3.063 -3.717 1.00 89.56 97 LEU A O 1
ATOM 801 N N . ASP A 1 98 ? -21.645 -4.435 -5.163 1.00 74.88 98 ASP A N 1
ATOM 802 C CA . ASP A 1 98 ? -22.796 -4.855 -5.985 1.00 74.88 98 ASP A CA 1
ATOM 803 C C . ASP A 1 98 ? -23.695 -5.883 -5.254 1.00 74.88 98 ASP A C 1
ATOM 805 O O . ASP A 1 98 ? -23.142 -6.772 -4.557 1.00 74.88 98 ASP A O 1
#